Protein AF-A0A6M1KW86-F1 (afdb_monomer_lite)

Foldseek 3Di:
DDDPPPPPDDDPVNDDDDDDPDAWFKKFKADPVRDTFWIWTADPQAKIWIGGPPDDDTDIDRHPVVVQCCCCPPVVIHMDRDDDDDDPPPDPDD

Structure (mmCIF, N/CA/C/O backbone):
data_AF-A0A6M1KW86-F1
#
_entry.id   AF-A0A6M1KW86-F1
#
loop_
_atom_site.group_PDB
_atom_site.id
_atom_site.type_symbol
_atom_site.label_atom_id
_atom_site.label_alt_id
_atom_site.label_comp_id
_atom_site.label_asym_id
_atom_site.label_entity_id
_atom_site.label_seq_id
_atom_site.pdbx_PDB_ins_code
_atom_site.Cartn_x
_atom_site.Cartn_y
_atom_site.Cartn_z
_atom_site.occupancy
_atom_site.B_iso_or_equiv
_atom_site.auth_seq_id
_atom_site.auth_comp_id
_atom_site.auth_asym_id
_atom_site.auth_atom_id
_atom_site.pdbx_PDB_model_num
ATOM 1 N N . MET A 1 1 ? 32.203 25.193 22.356 1.00 38.38 1 MET A N 1
ATOM 2 C CA . MET A 1 1 ? 31.691 23.817 22.508 1.00 38.38 1 MET A CA 1
ATOM 3 C C . MET A 1 1 ? 30.370 23.753 21.762 1.00 38.38 1 MET A C 1
ATOM 5 O O . MET A 1 1 ? 29.355 24.146 22.319 1.00 38.38 1 MET A O 1
ATOM 9 N N . SER A 1 2 ? 30.408 23.414 20.471 1.00 48.41 2 SER A N 1
ATOM 10 C CA . SER A 1 2 ? 29.192 23.228 19.671 1.00 48.41 2 SER A CA 1
ATOM 11 C C . SER A 1 2 ? 28.637 21.854 19.999 1.00 48.41 2 SER A C 1
ATOM 13 O O . SER A 1 2 ? 29.313 20.857 19.768 1.00 48.41 2 SER A O 1
ATOM 15 N N . GLY A 1 3 ? 27.451 21.816 20.601 1.00 48.12 3 GLY A N 1
ATOM 16 C CA . GLY A 1 3 ? 26.719 20.577 20.802 1.00 48.12 3 GLY A CA 1
ATOM 17 C C . GLY A 1 3 ? 26.286 20.044 19.446 1.00 48.12 3 GLY A C 1
ATOM 18 O O . GLY A 1 3 ? 25.307 20.521 18.879 1.00 48.12 3 GLY A O 1
ATOM 19 N N . GLU A 1 4 ? 27.020 19.067 18.927 1.00 52.53 4 GLU A N 1
ATOM 20 C CA . GLU A 1 4 ? 26.468 18.103 17.986 1.00 52.53 4 GLU A CA 1
ATOM 21 C C . GLU A 1 4 ? 25.345 17.376 18.734 1.00 52.53 4 GLU A C 1
ATOM 23 O O . GLU A 1 4 ? 25.573 16.416 19.468 1.00 52.53 4 GLU A O 1
ATOM 28 N N . GLN A 1 5 ? 24.117 17.890 18.625 1.00 54.22 5 GLN A N 1
ATOM 29 C CA . GLN A 1 5 ? 22.931 17.098 18.915 1.00 54.22 5 GLN A CA 1
ATOM 30 C C . GLN A 1 5 ? 22.895 16.006 17.853 1.00 54.22 5 GLN A C 1
ATOM 32 O O . GLN A 1 5 ? 22.360 16.194 16.763 1.00 54.22 5 GLN A O 1
ATOM 37 N N . GLY A 1 6 ? 23.555 14.888 18.156 1.00 50.09 6 GLY A N 1
ATOM 38 C CA . GLY A 1 6 ? 23.436 13.671 17.381 1.00 50.09 6 GLY A CA 1
ATOM 39 C C . GLY A 1 6 ? 21.955 13.355 17.252 1.00 50.09 6 GLY A C 1
ATOM 40 O O . GLY A 1 6 ? 21.278 13.117 18.252 1.00 50.09 6 GLY A O 1
AT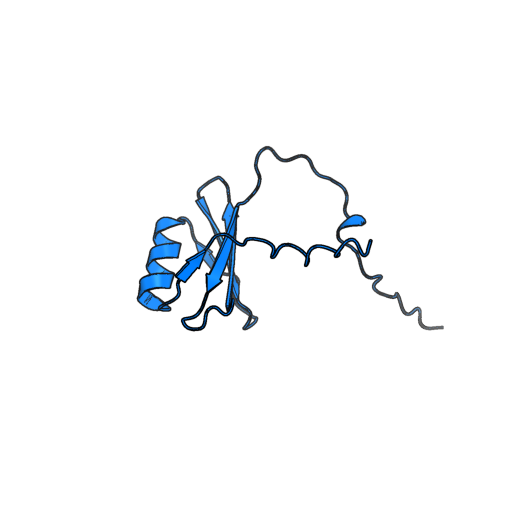OM 41 N N . MET A 1 7 ? 21.444 13.405 16.025 1.00 61.38 7 MET A N 1
ATOM 42 C CA . MET A 1 7 ? 20.184 12.765 15.680 1.00 61.38 7 MET A CA 1
ATOM 43 C C . MET A 1 7 ? 20.404 11.274 15.936 1.00 61.38 7 MET A C 1
ATOM 45 O O . MET A 1 7 ? 20.956 10.577 15.088 1.00 61.38 7 MET A O 1
ATOM 49 N N . GLY A 1 8 ? 20.096 10.815 17.151 1.00 63.00 8 GLY A N 1
ATOM 50 C CA . GLY A 1 8 ? 20.128 9.396 17.478 1.00 63.00 8 GLY A CA 1
ATOM 51 C C . GLY A 1 8 ? 19.262 8.653 16.466 1.00 63.00 8 GLY A C 1
ATOM 52 O O . GLY A 1 8 ? 18.152 9.100 16.174 1.00 63.00 8 GLY A O 1
ATOM 53 N N . SER A 1 9 ? 19.796 7.574 15.887 1.00 76.19 9 SER A N 1
ATOM 54 C CA . SER A 1 9 ? 18.999 6.646 15.081 1.00 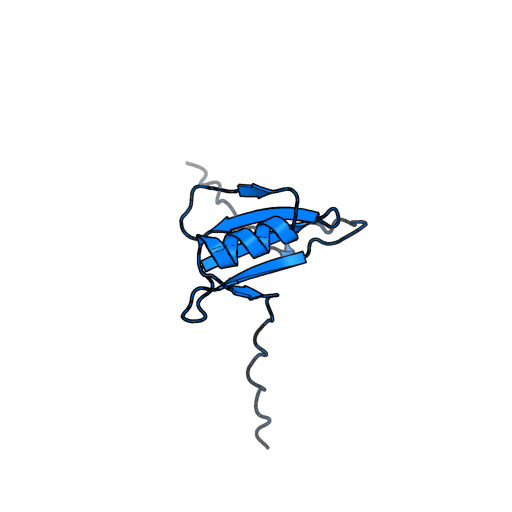76.19 9 SER A CA 1
ATOM 55 C C . SER A 1 9 ? 17.837 6.183 15.953 1.00 76.19 9 SER A C 1
ATOM 57 O O . SER A 1 9 ? 18.075 5.655 17.036 1.00 76.19 9 SER A O 1
ATOM 59 N N . VAL A 1 10 ? 16.605 6.462 15.533 1.00 78.56 10 VAL A N 1
ATOM 60 C CA . VAL A 1 10 ? 15.409 5.908 16.171 1.00 78.56 10 VAL A CA 1
ATOM 61 C C . VAL A 1 10 ? 15.149 4.579 15.485 1.00 78.56 10 VAL A C 1
ATOM 63 O O . VAL A 1 10 ? 14.848 4.559 14.289 1.00 78.56 10 VAL A O 1
ATOM 66 N N . GLU A 1 11 ? 15.286 3.479 16.218 1.00 86.75 11 GLU A N 1
ATOM 67 C CA . GLU A 1 11 ? 14.945 2.161 15.701 1.00 86.75 11 GLU A CA 1
ATOM 68 C C . GLU A 1 11 ? 13.433 1.929 15.818 1.00 86.75 11 GLU A C 1
ATOM 70 O O . GLU A 1 11 ? 12.757 2.487 16.682 1.00 86.75 11 GLU A O 1
ATOM 75 N N . MET A 1 12 ? 12.874 1.060 14.969 1.00 81.31 12 MET A N 1
ATOM 76 C CA . MET A 1 12 ? 11.441 0.717 15.042 1.00 81.31 12 MET A CA 1
ATOM 77 C C . MET A 1 12 ? 11.049 0.140 16.411 1.00 81.31 12 MET A C 1
ATOM 79 O O . MET A 1 12 ? 9.915 0.318 16.841 1.00 81.31 12 MET A O 1
ATOM 83 N N . ALA A 1 13 ? 11.987 -0.528 17.090 1.00 87.38 13 ALA A N 1
ATOM 84 C CA . ALA A 1 13 ? 11.792 -1.087 18.425 1.00 87.38 13 ALA A CA 1
ATOM 85 C C . ALA A 1 13 ? 11.709 -0.021 19.534 1.00 87.38 13 ALA A C 1
ATOM 87 O O . ALA A 1 13 ? 11.230 -0.325 20.622 1.00 87.38 13 ALA A O 1
ATOM 88 N N . ASP A 1 14 ? 12.154 1.209 19.262 1.00 89.75 14 ASP A N 1
ATOM 89 C CA . ASP A 1 14 ? 12.132 2.312 20.228 1.00 89.75 14 ASP A CA 1
ATOM 90 C C . ASP A 1 14 ? 10.807 3.092 20.194 1.00 89.75 14 ASP A C 1
ATOM 92 O O . ASP A 1 14 ? 10.564 3.963 21.033 1.00 89.75 14 ASP A O 1
ATOM 96 N N . LEU A 1 15 ? 9.946 2.816 19.208 1.00 88.44 15 LEU A N 1
ATOM 97 C CA . LEU A 1 15 ? 8.656 3.479 19.066 1.00 88.44 15 LEU A CA 1
ATOM 98 C C . LEU A 1 15 ? 7.626 2.871 20.032 1.00 88.44 15 LEU A C 1
ATOM 100 O O . LEU A 1 15 ? 7.567 1.650 20.178 1.00 88.44 15 LEU A O 1
ATOM 104 N N . PRO A 1 16 ? 6.777 3.694 20.674 1.00 88.12 16 PRO A N 1
ATOM 105 C CA . PRO A 1 16 ? 5.718 3.188 21.534 1.00 88.12 16 PRO A CA 1
ATOM 106 C C . PRO A 1 16 ? 4.674 2.419 20.720 1.00 88.12 16 PRO A C 1
ATOM 108 O O . PRO A 1 16 ? 4.302 2.820 19.614 1.00 88.12 16 PRO A O 1
ATOM 111 N N . GLU A 1 17 ? 4.157 1.342 21.301 1.00 91.06 17 GLU A N 1
ATOM 112 C CA . GLU A 1 17 ? 3.043 0.598 20.721 1.00 91.06 17 GLU A CA 1
ATOM 113 C C . GLU A 1 17 ? 1.737 1.392 20.867 1.00 91.06 17 GLU A C 1
ATOM 115 O O . GLU A 1 17 ? 1.450 1.969 21.918 1.00 91.06 17 GLU A O 1
ATOM 120 N N . ILE A 1 18 ? 0.945 1.429 19.793 1.00 91.25 18 ILE A N 1
ATOM 121 C CA . ILE A 1 18 ? -0.361 2.092 19.744 1.00 91.25 18 ILE A CA 1
ATOM 122 C C . ILE A 1 18 ? -1.388 1.059 19.287 1.00 91.25 18 ILE A C 1
ATOM 124 O O . ILE A 1 18 ? -1.217 0.431 18.241 1.00 91.25 18 ILE A O 1
ATOM 128 N N . GLU A 1 19 ? -2.452 0.889 20.071 1.00 91.94 19 GLU A N 1
ATOM 129 C CA . GLU A 1 19 ? -3.581 0.033 19.710 1.00 91.94 19 GLU A CA 1
ATOM 130 C C . GLU A 1 19 ? -4.382 0.667 18.565 1.00 91.94 19 GLU A C 1
ATOM 132 O O . GLU A 1 19 ? -4.665 1.867 18.576 1.00 91.94 19 GLU A O 1
ATOM 137 N N . VAL A 1 20 ? -4.727 -0.139 17.562 1.00 86.44 20 VAL A N 1
ATOM 138 C CA . VAL A 1 20 ? -5.496 0.288 16.390 1.00 86.44 20 VAL A CA 1
ATOM 139 C C . VAL A 1 20 ? -6.597 -0.723 16.101 1.00 86.44 20 VAL A C 1
ATOM 141 O O . VAL A 1 20 ? -6.382 -1.929 16.214 1.00 86.44 20 VAL A O 1
ATOM 144 N N . ASP A 1 21 ? -7.754 -0.238 15.656 1.00 89.19 21 ASP A N 1
ATOM 145 C CA . ASP A 1 21 ? -8.902 -1.093 15.319 1.00 89.19 21 ASP A CA 1
ATOM 146 C C . ASP A 1 21 ? -8.659 -1.945 14.064 1.00 89.19 21 ASP A C 1
ATOM 148 O O . ASP A 1 21 ? -9.366 -2.915 13.790 1.00 89.19 21 ASP A O 1
ATOM 152 N N . SER A 1 22 ? -7.677 -1.556 13.250 1.00 86.75 22 SER A N 1
ATOM 153 C CA . SER A 1 22 ? -7.400 -2.172 11.959 1.00 86.75 22 SER A CA 1
ATOM 154 C C . SER A 1 22 ? -5.996 -1.825 11.462 1.00 86.75 22 SER A C 1
ATOM 156 O O . SER A 1 22 ? -5.425 -0.786 11.798 1.00 86.75 22 SER A O 1
ATOM 158 N N . LYS A 1 23 ? -5.417 -2.724 10.660 1.00 88.62 23 LYS A N 1
ATOM 159 C CA . LYS A 1 23 ? -4.071 -2.576 10.104 1.00 88.62 23 LYS A CA 1
ATOM 160 C C . LYS A 1 23 ? -4.152 -2.345 8.592 1.00 88.62 23 LYS A C 1
ATOM 162 O O . LYS A 1 23 ? -4.860 -3.098 7.925 1.00 88.62 23 LYS A O 1
ATOM 167 N N . PRO A 1 24 ? -3.399 -1.380 8.039 1.00 89.38 24 PRO A N 1
ATOM 168 C CA . PRO A 1 24 ? -3.272 -1.232 6.597 1.00 89.38 24 PRO A CA 1
ATOM 169 C C . PRO A 1 24 ? -2.618 -2.451 5.936 1.00 89.38 24 PRO A C 1
ATOM 171 O O . PRO A 1 24 ? -1.674 -3.040 6.475 1.00 89.38 24 PRO A O 1
ATOM 174 N N . ASP A 1 25 ? -3.066 -2.771 4.727 1.00 89.81 25 ASP A N 1
ATOM 175 C CA . ASP A 1 25 ? -2.419 -3.747 3.860 1.00 89.81 25 ASP A CA 1
ATOM 176 C C . ASP A 1 25 ? -1.256 -3.105 3.099 1.00 89.81 25 ASP A C 1
ATOM 178 O O . ASP A 1 25 ? -1.293 -1.937 2.709 1.00 89.81 25 ASP A O 1
ATOM 182 N N . LEU A 1 26 ? -0.210 -3.892 2.853 1.00 89.81 26 LEU A N 1
ATOM 183 C CA . LEU A 1 26 ? 0.948 -3.462 2.079 1.00 89.81 26 LEU A CA 1
ATOM 184 C C . LEU A 1 26 ? 0.955 -4.175 0.728 1.00 89.81 26 LEU A C 1
ATOM 186 O O . LEU A 1 26 ? 0.836 -5.398 0.667 1.00 89.81 26 LEU A O 1
ATOM 190 N N . LEU A 1 27 ? 1.129 -3.416 -0.349 1.00 88.19 27 LEU A N 1
ATOM 191 C CA . LEU A 1 27 ? 1.278 -3.922 -1.712 1.00 88.19 27 LEU A CA 1
ATOM 192 C C . LEU A 1 27 ? 2.611 -3.476 -2.303 1.00 88.19 27 LEU A C 1
ATOM 194 O O . LEU A 1 27 ? 3.121 -2.400 -1.987 1.00 88.19 27 LEU A O 1
ATOM 198 N N . VAL A 1 28 ? 3.156 -4.298 -3.193 1.00 87.44 28 VAL A N 1
ATOM 199 C CA . VAL A 1 28 ? 4.383 -4.023 -3.942 1.00 87.44 28 VAL A CA 1
ATOM 200 C C . VAL A 1 28 ? 4.044 -3.877 -5.416 1.00 87.44 28 VAL A C 1
ATOM 202 O O . VAL A 1 28 ? 3.317 -4.697 -5.975 1.00 87.44 28 VAL A O 1
ATOM 205 N N . LEU A 1 29 ? 4.610 -2.844 -6.038 1.00 84.50 29 LEU A N 1
ATOM 206 C CA . LEU A 1 29 ? 4.616 -2.683 -7.486 1.00 84.50 29 LEU A CA 1
ATOM 207 C C . LEU A 1 29 ? 5.884 -3.316 -8.034 1.00 84.50 29 LEU A C 1
ATOM 209 O O . LEU A 1 29 ? 6.994 -2.960 -7.614 1.00 84.50 29 LEU A O 1
ATOM 213 N N . VAL A 1 30 ? 5.708 -4.196 -9.006 1.00 84.31 30 VAL A N 1
ATOM 214 C CA . VAL A 1 30 ? 6.783 -4.987 -9.590 1.00 84.31 30 VAL A CA 1
ATOM 215 C C . VAL A 1 30 ? 6.888 -4.653 -11.077 1.00 84.31 30 VAL A C 1
ATOM 217 O O . VAL A 1 30 ? 5.884 -4.631 -11.788 1.00 84.31 30 VAL A O 1
ATOM 220 N N . ALA A 1 31 ? 8.097 -4.312 -11.529 1.00 82.38 31 ALA A N 1
ATOM 221 C CA . ALA A 1 31 ? 8.374 -4.122 -12.952 1.00 82.38 31 ALA A CA 1
ATOM 222 C C . ALA A 1 31 ? 8.450 -5.472 -13.683 1.00 82.38 31 ALA A C 1
ATOM 224 O O . ALA A 1 31 ? 8.569 -6.512 -13.048 1.00 82.38 31 ALA A O 1
ATOM 225 N N . GLU A 1 32 ? 8.473 -5.450 -15.018 1.00 80.69 32 GLU A N 1
ATOM 226 C CA . GLU A 1 32 ? 8.508 -6.651 -15.880 1.00 80.69 32 GLU A CA 1
ATOM 227 C C . GLU A 1 32 ? 9.658 -7.640 -15.575 1.00 80.69 32 GLU A C 1
ATOM 229 O O . GLU A 1 32 ? 9.622 -8.783 -16.016 1.00 80.69 32 GLU A O 1
ATOM 234 N N . ASN A 1 33 ? 10.691 -7.220 -14.839 1.00 81.69 33 ASN A N 1
ATOM 235 C CA . ASN A 1 33 ? 11.843 -8.036 -14.447 1.00 81.69 33 ASN A CA 1
ATOM 236 C C . ASN A 1 33 ? 11.791 -8.533 -12.990 1.00 81.69 33 ASN A C 1
ATOM 238 O O . ASN A 1 33 ? 12.841 -8.795 -12.402 1.00 81.69 33 ASN A O 1
ATOM 242 N N . ASP A 1 34 ? 10.606 -8.578 -12.387 1.00 79.31 34 ASP A N 1
ATOM 243 C CA . ASP A 1 34 ? 10.382 -8.972 -10.992 1.00 79.31 34 ASP A CA 1
ATOM 244 C C . ASP A 1 34 ? 11.070 -8.073 -9.945 1.00 79.31 34 ASP A C 1
ATOM 246 O O . ASP A 1 34 ? 11.198 -8.428 -8.770 1.00 79.31 34 ASP A O 1
ATOM 250 N N . VAL A 1 35 ? 11.493 -6.862 -10.331 1.00 82.44 35 VAL A N 1
ATOM 251 C CA . VAL A 1 35 ? 12.133 -5.913 -9.410 1.00 82.44 35 VAL A CA 1
ATOM 252 C C . VAL A 1 35 ? 11.091 -4.981 -8.781 1.00 82.44 35 VAL A C 1
ATOM 254 O O . VAL A 1 35 ? 10.381 -4.276 -9.505 1.00 82.44 35 VAL A O 1
ATOM 257 N N . PRO A 1 36 ? 11.033 -4.871 -7.436 1.00 84.94 36 PRO A N 1
ATOM 258 C CA . PRO A 1 36 ? 10.186 -3.893 -6.759 1.00 84.94 36 PRO A CA 1
ATOM 259 C C . PRO A 1 36 ? 10.564 -2.447 -7.108 1.00 84.94 36 PRO A C 1
ATOM 261 O O . PRO A 1 36 ? 11.683 -1.986 -6.827 1.00 84.94 36 PRO A O 1
ATOM 264 N N . ILE A 1 37 ? 9.608 -1.700 -7.660 1.00 84.56 37 ILE A N 1
ATOM 265 C CA . ILE A 1 37 ? 9.773 -0.294 -8.073 1.00 84.56 37 ILE A CA 1
ATOM 266 C C . ILE A 1 37 ? 8.978 0.699 -7.211 1.00 84.56 37 ILE A C 1
ATOM 268 O O . ILE A 1 37 ? 9.198 1.913 -7.293 1.00 84.56 37 ILE A O 1
ATOM 272 N N . GLY A 1 38 ? 8.083 0.199 -6.363 1.00 85.50 38 GLY A N 1
ATOM 273 C CA . GLY A 1 38 ? 7.284 1.005 -5.450 1.00 85.50 38 GLY A CA 1
ATOM 274 C C . GLY A 1 38 ? 6.460 0.157 -4.491 1.00 85.50 38 GLY A C 1
ATOM 275 O O . GLY A 1 38 ? 6.410 -1.066 -4.611 1.00 85.50 38 GLY A O 1
ATOM 276 N N . TRP A 1 39 ? 5.805 0.836 -3.559 1.00 88.25 39 TRP A N 1
ATOM 277 C CA . TRP A 1 39 ? 4.955 0.257 -2.526 1.00 88.25 39 TRP A CA 1
ATOM 278 C C . TRP A 1 39 ? 3.654 1.045 -2.427 1.00 88.25 39 TRP A C 1
ATOM 280 O O . TRP A 1 39 ? 3.655 2.251 -2.678 1.00 88.25 39 TRP A O 1
ATOM 290 N N . ALA A 1 40 ? 2.569 0.401 -2.010 1.00 88.50 40 ALA A N 1
ATOM 291 C CA . ALA A 1 40 ? 1.392 1.115 -1.540 1.00 88.50 40 ALA A CA 1
ATOM 292 C C . ALA A 1 40 ? 0.888 0.600 -0.203 1.00 88.50 40 ALA A C 1
ATOM 294 O O . ALA A 1 40 ? 0.862 -0.604 0.039 1.00 88.50 40 ALA A O 1
ATOM 295 N N . ILE A 1 41 ? 0.467 1.547 0.628 1.00 89.44 41 ILE A N 1
ATOM 296 C CA . ILE A 1 41 ? -0.221 1.312 1.892 1.00 89.44 41 ILE A CA 1
ATOM 297 C C . ILE A 1 41 ? -1.707 1.482 1.608 1.00 89.44 41 ILE A C 1
ATOM 299 O O . ILE A 1 41 ? -2.115 2.574 1.221 1.00 89.44 41 ILE A O 1
ATOM 303 N N . VAL A 1 42 ? -2.487 0.420 1.765 1.00 88.56 42 VAL A N 1
ATOM 304 C CA . VAL A 1 42 ? -3.934 0.404 1.537 1.00 88.56 42 VAL A CA 1
ATOM 305 C C . VAL A 1 42 ? -4.619 0.410 2.893 1.00 88.56 42 VAL A C 1
ATOM 307 O O . VAL A 1 42 ? -4.423 -0.498 3.699 1.00 88.56 42 VAL A O 1
ATOM 310 N N . LEU A 1 43 ? -5.385 1.457 3.158 1.00 89.38 43 LEU A N 1
ATOM 311 C CA . LEU A 1 43 ? -6.155 1.601 4.378 1.00 89.38 43 LEU A CA 1
ATOM 312 C C . LEU A 1 43 ? -7.384 0.675 4.352 1.00 89.38 43 LEU A C 1
ATOM 314 O O . LEU A 1 43 ? -7.859 0.310 3.272 1.00 89.38 43 LEU A O 1
ATOM 318 N N . PRO A 1 44 ? -7.915 0.300 5.524 1.00 86.38 44 PRO A N 1
ATOM 319 C CA . PRO A 1 44 ? -9.106 -0.543 5.648 1.00 86.38 44 PRO A CA 1
ATOM 320 C C . PRO A 1 44 ? -10.322 -0.025 4.870 1.00 86.38 44 PRO A C 1
ATOM 322 O O . PRO A 1 44 ? -11.118 -0.817 4.370 1.00 86.38 44 PRO A O 1
ATOM 325 N N . GLU A 1 45 ? -10.451 1.295 4.721 1.00 84.38 45 GLU A N 1
ATOM 326 C CA . GLU A 1 45 ? -11.538 1.938 3.978 1.00 84.38 45 GLU A CA 1
ATOM 327 C C . GLU A 1 45 ? -11.358 1.846 2.449 1.00 84.38 45 GLU A C 1
ATOM 329 O O . GLU A 1 45 ? -12.279 2.154 1.694 1.00 84.38 45 GLU A O 1
ATOM 334 N N . GLY A 1 46 ? -10.189 1.391 1.982 1.00 82.62 46 GLY A N 1
ATOM 335 C CA . GLY A 1 46 ? -9.849 1.203 0.568 1.00 82.62 46 GLY A CA 1
ATOM 336 C C . GLY A 1 46 ? -9.046 2.346 -0.063 1.00 82.62 46 GLY A C 1
ATOM 337 O O . GLY A 1 46 ? -8.567 2.192 -1.194 1.00 82.62 46 GLY A O 1
ATOM 338 N N . ASP A 1 47 ? -8.865 3.450 0.664 1.00 86.38 47 ASP A N 1
ATOM 339 C CA . ASP A 1 47 ? -7.939 4.530 0.319 1.00 86.38 47 ASP A CA 1
ATOM 340 C C . ASP A 1 47 ? -6.490 4.027 0.367 1.00 86.38 47 ASP A C 1
ATOM 342 O O . ASP A 1 47 ? -6.168 3.074 1.075 1.00 86.38 47 ASP A O 1
ATOM 346 N N . PHE A 1 48 ? -5.582 4.643 -0.387 1.00 86.75 48 PHE A N 1
ATOM 347 C CA . PHE A 1 48 ? -4.189 4.208 -0.406 1.00 86.75 48 PHE A CA 1
ATOM 348 C C . PHE A 1 48 ? -3.193 5.342 -0.617 1.00 86.75 48 PHE A C 1
ATOM 350 O O . PHE A 1 48 ? -3.486 6.376 -1.220 1.00 86.75 48 PHE A O 1
ATOM 357 N N . TRP A 1 49 ? -1.960 5.076 -0.193 1.00 85.88 49 TRP A N 1
ATOM 358 C CA . TRP A 1 49 ? -0.799 5.929 -0.401 1.00 85.88 49 TRP A CA 1
ATOM 359 C C . TRP A 1 49 ? 0.280 5.187 -1.183 1.00 85.88 49 TRP A C 1
ATOM 361 O O . TRP A 1 49 ? 0.742 4.134 -0.752 1.00 85.88 49 TRP A O 1
ATOM 371 N N . LEU A 1 50 ? 0.705 5.743 -2.319 1.00 83.50 50 LEU A N 1
ATOM 372 C CA . LEU A 1 50 ? 1.753 5.188 -3.177 1.00 83.50 50 LEU A CA 1
ATOM 373 C C . LEU A 1 50 ? 3.107 5.851 -2.914 1.00 83.50 50 LEU A C 1
ATOM 375 O O . LEU A 1 50 ? 3.248 7.070 -3.021 1.00 83.50 50 LEU A O 1
ATOM 379 N N . ILE A 1 51 ? 4.118 5.017 -2.677 1.00 81.25 51 ILE A N 1
ATOM 380 C CA . ILE A 1 51 ? 5.504 5.392 -2.402 1.00 81.25 51 ILE A CA 1
ATOM 381 C C . ILE A 1 51 ? 6.401 4.793 -3.495 1.00 81.25 51 ILE A C 1
ATOM 383 O O . ILE A 1 51 ? 6.547 3.575 -3.602 1.00 81.25 51 ILE A O 1
ATOM 387 N N . ARG A 1 52 ? 7.030 5.633 -4.325 1.00 78.19 52 ARG A N 1
ATOM 388 C CA . ARG A 1 52 ? 7.969 5.197 -5.381 1.00 78.19 52 ARG A CA 1
ATOM 389 C C . ARG A 1 52 ? 9.412 5.569 -5.043 1.00 78.19 52 ARG A C 1
ATOM 391 O O . ARG A 1 52 ? 9.661 6.584 -4.401 1.00 78.19 52 ARG A O 1
ATOM 398 N N . LYS A 1 53 ? 10.370 4.772 -5.539 1.00 69.12 53 LYS A N 1
ATOM 399 C CA . LYS A 1 53 ? 11.818 4.985 -5.323 1.00 69.12 53 LYS A CA 1
ATOM 400 C C . LYS A 1 53 ? 12.349 6.300 -5.914 1.00 69.12 53 LYS A C 1
ATOM 402 O O . LYS A 1 53 ? 13.284 6.867 -5.359 1.00 69.12 53 LYS A O 1
ATOM 407 N N . SER A 1 54 ? 11.776 6.799 -7.016 1.00 65.06 54 SER A N 1
ATOM 408 C CA . SER A 1 54 ? 12.124 8.127 -7.540 1.00 65.06 54 SER A CA 1
ATOM 409 C C . SER A 1 54 ? 11.394 9.190 -6.716 1.00 65.06 54 SER A C 1
ATOM 411 O O . SER A 1 54 ? 10.230 9.514 -6.954 1.00 65.06 54 SER A O 1
ATOM 413 N N . THR A 1 55 ? 12.082 9.660 -5.688 1.00 59.50 55 THR A N 1
ATOM 414 C CA . THR A 1 55 ? 11.626 10.591 -4.661 1.00 59.50 55 THR A CA 1
ATOM 415 C C . THR A 1 55 ? 11.058 11.890 -5.244 1.00 59.50 55 THR A C 1
ATOM 417 O O . THR A 1 55 ? 11.776 12.641 -5.902 1.00 59.50 55 THR A O 1
ATOM 420 N N . ARG A 1 56 ? 9.759 12.141 -4.988 1.00 53.38 56 ARG A N 1
ATOM 421 C CA . ARG A 1 56 ? 9.106 13.464 -4.771 1.00 53.38 56 ARG A CA 1
ATOM 422 C C . ARG A 1 56 ? 7.575 13.411 -4.757 1.00 53.38 56 ARG A C 1
ATOM 424 O O . ARG A 1 56 ? 6.956 14.406 -4.401 1.00 53.38 56 ARG A O 1
ATOM 431 N N . SER A 1 57 ? 6.960 12.298 -5.140 1.00 59.12 57 SER A N 1
ATOM 432 C CA . SER A 1 57 ? 5.502 12.177 -5.212 1.00 59.12 57 SER A CA 1
ATOM 433 C C . SER A 1 57 ? 5.006 11.055 -4.309 1.00 59.12 57 SER A C 1
ATOM 435 O O . SER A 1 57 ? 5.228 9.876 -4.573 1.00 59.12 57 SER A O 1
ATOM 437 N N . LEU A 1 58 ? 4.332 11.457 -3.235 1.00 64.94 58 LEU A N 1
ATOM 438 C CA . LEU A 1 58 ? 3.398 10.619 -2.502 1.00 64.94 58 LEU A CA 1
ATOM 439 C C . LEU A 1 58 ? 2.032 10.835 -3.165 1.00 64.94 58 LEU A C 1
ATOM 441 O O . LEU A 1 58 ? 1.557 11.970 -3.220 1.00 64.94 58 LEU A O 1
ATOM 445 N N . ALA A 1 59 ? 1.439 9.785 -3.729 1.00 74.19 59 ALA A N 1
ATOM 446 C CA . ALA A 1 59 ? 0.134 9.885 -4.382 1.00 74.1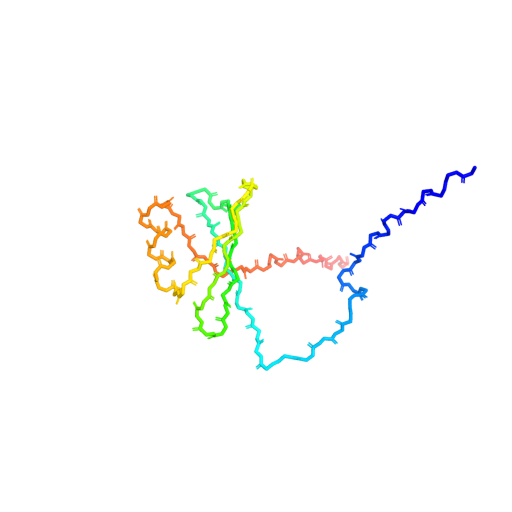9 59 ALA A CA 1
ATOM 447 C C . ALA A 1 59 ? -0.934 9.206 -3.525 1.00 74.19 59 ALA A C 1
ATOM 449 O O . ALA A 1 59 ? -0.750 8.062 -3.113 1.00 74.19 59 ALA A O 1
ATOM 450 N N . HIS A 1 60 ? -2.031 9.919 -3.279 1.00 81.44 60 HIS A N 1
ATOM 451 C CA . HIS A 1 60 ? -3.232 9.384 -2.648 1.00 81.44 60 HIS A CA 1
ATOM 452 C C . HIS A 1 60 ? -4.227 8.941 -3.721 1.00 81.44 60 HIS A C 1
ATOM 454 O O . HIS A 1 60 ? -4.381 9.620 -4.740 1.00 81.44 60 HIS A O 1
ATOM 460 N N . GLY A 1 61 ? -4.946 7.853 -3.479 1.00 80.00 61 GLY A N 1
ATOM 461 C CA . GLY A 1 61 ? -6.133 7.518 -4.255 1.00 80.00 61 GLY A CA 1
ATOM 462 C C . GLY A 1 61 ? -7.157 6.786 -3.406 1.00 80.00 61 GLY A C 1
ATOM 463 O O . GLY A 1 61 ? -6.828 6.250 -2.356 1.00 80.00 61 GLY A O 1
ATOM 464 N N . SER A 1 62 ? -8.404 6.782 -3.868 1.00 82.50 62 SER A N 1
ATOM 465 C CA . SER A 1 62 ? -9.557 6.372 -3.058 1.00 82.50 62 SER A CA 1
ATOM 466 C C . SER A 1 62 ? -10.075 4.960 -3.335 1.00 82.50 62 SER A C 1
ATOM 468 O O . SER A 1 62 ? -11.181 4.595 -2.945 1.00 82.50 62 SER A O 1
ATOM 470 N N . SER A 1 63 ? -9.344 4.175 -4.130 1.00 81.44 63 SER A N 1
ATOM 471 C CA . SER A 1 63 ? -9.793 2.834 -4.500 1.00 81.44 63 SER A CA 1
ATOM 472 C C . SER A 1 63 ? -8.652 1.938 -4.952 1.00 81.44 63 SER A C 1
ATOM 474 O O . SER A 1 63 ? -7.968 2.223 -5.941 1.00 81.44 63 SER A O 1
ATOM 476 N N . LEU A 1 64 ? -8.535 0.786 -4.292 1.00 77.75 64 LEU A N 1
ATOM 477 C CA . LEU A 1 64 ? -7.640 -0.296 -4.691 1.00 77.75 64 LEU A CA 1
ATOM 478 C C . LEU A 1 64 ? -7.918 -0.808 -6.116 1.00 77.75 64 LEU A C 1
ATOM 480 O O . LEU A 1 64 ? -6.982 -1.135 -6.839 1.00 77.75 64 LEU A O 1
ATOM 484 N N . ALA A 1 65 ? -9.179 -0.849 -6.556 1.00 81.19 65 ALA A N 1
ATOM 485 C CA . ALA A 1 65 ? -9.523 -1.304 -7.907 1.00 81.19 65 ALA A CA 1
ATOM 486 C C . ALA A 1 65 ? -9.022 -0.329 -8.985 1.00 81.19 65 ALA A C 1
ATOM 488 O O . ALA A 1 65 ? -8.468 -0.739 -10.008 1.00 81.19 65 ALA A O 1
ATOM 489 N N . THR A 1 66 ? -9.169 0.975 -8.737 1.00 78.00 66 THR A N 1
ATOM 490 C CA . THR A 1 66 ? -8.607 2.018 -9.607 1.00 78.00 66 THR A CA 1
ATOM 491 C C . THR A 1 66 ? -7.084 1.934 -9.634 1.00 78.00 66 THR A C 1
ATOM 493 O O . THR A 1 66 ? -6.473 2.083 -10.692 1.00 78.00 66 THR A O 1
ATOM 496 N N . LEU A 1 67 ? -6.473 1.648 -8.485 1.00 76.75 67 LEU A N 1
ATOM 497 C CA . LEU A 1 67 ? -5.031 1.536 -8.343 1.00 76.75 67 LEU A CA 1
ATOM 498 C C . LEU A 1 67 ? -4.436 0.397 -9.169 1.00 76.75 67 LEU A C 1
ATOM 500 O O . LEU A 1 67 ? -3.541 0.623 -9.985 1.00 76.75 67 LEU A O 1
ATOM 504 N N . THR A 1 68 ? -4.950 -0.818 -8.977 1.00 79.50 68 THR A N 1
ATOM 505 C CA . THR A 1 68 ? -4.460 -2.009 -9.678 1.00 79.50 68 THR A CA 1
ATOM 506 C C . THR A 1 68 ? -4.668 -1.883 -11.185 1.00 79.50 68 THR A C 1
ATOM 508 O O . THR A 1 68 ? -3.763 -2.195 -11.956 1.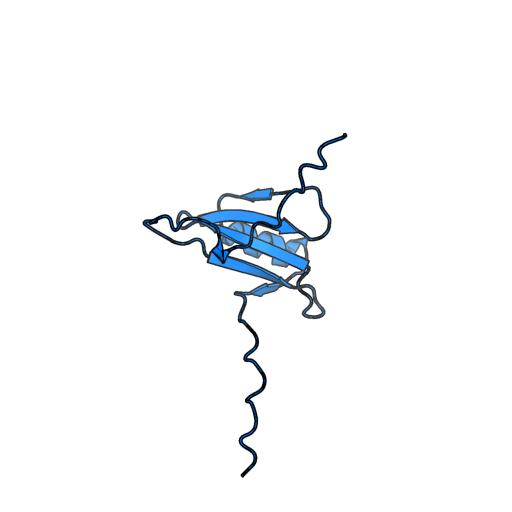00 79.50 68 THR A O 1
ATOM 511 N N . THR A 1 69 ? -5.804 -1.320 -11.610 1.00 81.19 69 THR A N 1
ATOM 512 C CA . THR A 1 69 ? -6.094 -1.052 -13.026 1.00 81.19 69 THR A CA 1
ATOM 513 C C . THR A 1 69 ? -5.129 -0.030 -13.624 1.00 81.19 69 THR A C 1
ATOM 515 O O . THR A 1 69 ? -4.589 -0.256 -14.710 1.00 81.19 69 THR A O 1
ATOM 518 N N . PHE A 1 70 ? -4.883 1.089 -12.932 1.00 76.75 70 PHE A N 1
ATOM 519 C CA . PHE A 1 70 ? -3.955 2.124 -13.390 1.00 76.75 70 PHE A CA 1
ATOM 520 C C . PHE A 1 70 ? -2.535 1.567 -13.539 1.00 76.75 70 PHE A C 1
ATOM 522 O O . PHE A 1 70 ? -1.883 1.814 -14.552 1.00 76.75 70 PHE A O 1
ATOM 529 N N . TRP A 1 71 ? -2.057 0.775 -12.581 1.00 77.19 71 TRP A N 1
ATOM 530 C CA . TRP A 1 71 ? -0.713 0.198 -12.643 1.00 77.19 71 TRP A CA 1
ATOM 531 C C . TRP A 1 71 ? -0.543 -0.836 -13.749 1.00 77.19 71 TRP A C 1
ATOM 533 O O . TRP A 1 71 ? 0.422 -0.734 -14.510 1.00 77.19 71 TRP A O 1
ATOM 543 N N . ALA A 1 72 ? -1.497 -1.754 -13.898 1.00 79.69 72 ALA A N 1
ATOM 544 C CA . ALA A 1 72 ? -1.461 -2.738 -14.973 1.00 79.69 72 ALA A CA 1
ATOM 545 C C . ALA A 1 72 ? -1.524 -2.060 -16.353 1.00 79.69 72 ALA A C 1
ATOM 547 O O . ALA A 1 72 ? -0.764 -2.394 -17.259 1.00 79.69 72 ALA A O 1
ATOM 548 N N . THR A 1 73 ? -2.393 -1.058 -16.509 1.00 79.56 73 THR A N 1
ATOM 549 C CA . THR A 1 73 ? -2.687 -0.465 -17.823 1.00 79.56 73 THR A CA 1
ATOM 550 C C . THR A 1 73 ? -1.689 0.621 -18.227 1.00 79.56 73 THR A C 1
ATOM 552 O O . THR A 1 73 ? -1.257 0.670 -19.377 1.00 79.56 73 THR A O 1
ATOM 555 N N . VAL A 1 74 ? -1.332 1.517 -17.302 1.00 74.69 74 VAL A N 1
ATOM 556 C CA . VAL A 1 74 ? -0.526 2.714 -17.601 1.00 74.69 74 VAL A CA 1
ATOM 557 C C . VAL A 1 74 ? 0.953 2.457 -17.370 1.00 74.69 74 VAL A C 1
ATOM 559 O O . VAL A 1 74 ? 1.781 2.872 -18.178 1.00 74.69 74 VAL A O 1
ATOM 562 N N . LEU A 1 75 ? 1.295 1.780 -16.273 1.00 72.00 75 LEU A N 1
ATOM 563 C CA . LEU A 1 75 ? 2.690 1.529 -15.911 1.00 72.00 75 LEU A CA 1
ATOM 564 C C . LEU A 1 75 ? 3.201 0.170 -16.396 1.00 72.00 75 LEU A C 1
ATOM 566 O O . LEU A 1 75 ? 4.403 -0.059 -16.300 1.00 72.00 75 LEU A O 1
ATOM 570 N N . ARG A 1 76 ? 2.322 -0.701 -16.919 1.00 79.44 76 ARG A N 1
ATOM 571 C CA . ARG A 1 76 ? 2.644 -2.087 -17.310 1.00 79.44 76 ARG A CA 1
ATOM 572 C C . ARG A 1 76 ? 3.368 -2.843 -16.194 1.00 79.44 76 ARG A C 1
ATOM 574 O O . ARG A 1 76 ? 4.398 -3.468 -16.411 1.00 79.44 76 ARG A O 1
ATOM 581 N N . CYS A 1 77 ? 2.862 -2.693 -14.976 1.00 80.81 77 CYS A N 1
ATOM 582 C CA . CYS A 1 77 ? 3.439 -3.294 -13.781 1.00 80.81 77 CYS A CA 1
ATOM 583 C C . CYS A 1 77 ? 2.437 -4.239 -13.130 1.00 80.81 77 CYS A C 1
ATOM 585 O O . CYS A 1 77 ? 1.236 -3.955 -13.111 1.00 80.81 77 CYS A O 1
ATOM 587 N N . ASP A 1 78 ? 2.963 -5.298 -12.524 1.00 83.88 78 ASP A N 1
ATOM 588 C CA . ASP A 1 78 ? 2.184 -6.215 -11.705 1.00 83.88 78 ASP A CA 1
ATOM 589 C C . ASP A 1 78 ? 2.113 -5.739 -10.253 1.00 83.88 78 ASP A C 1
ATOM 591 O O . ASP A 1 78 ? 2.932 -4.945 -9.768 1.00 83.88 78 ASP A O 1
ATOM 595 N N . VAL A 1 79 ? 1.090 -6.230 -9.554 1.00 83.56 79 VAL A N 1
ATOM 596 C CA . VAL A 1 79 ? 0.764 -5.841 -8.182 1.00 83.56 79 VAL A CA 1
ATOM 597 C C . VAL A 1 79 ? 0.671 -7.084 -7.329 1.00 83.56 79 VAL A C 1
ATOM 599 O O . VAL A 1 79 ? -0.162 -7.956 -7.570 1.00 83.56 79 VAL A O 1
ATOM 602 N N . GLY A 1 80 ? 1.511 -7.145 -6.304 1.00 84.94 80 GLY A N 1
ATOM 603 C CA . GLY A 1 80 ? 1.582 -8.293 -5.415 1.00 84.94 80 GLY A CA 1
ATOM 604 C C . GLY A 1 80 ? 1.479 -7.902 -3.953 1.00 84.94 80 GLY A C 1
ATOM 605 O O . GLY A 1 80 ? 1.832 -6.791 -3.554 1.00 84.94 80 GLY A O 1
ATOM 606 N N . ARG A 1 81 ? 1.045 -8.857 -3.129 1.00 87.12 81 ARG A N 1
ATOM 607 C CA . ARG A 1 81 ? 1.284 -8.795 -1.685 1.00 87.12 81 ARG A CA 1
ATOM 608 C C . ARG A 1 81 ? 2.742 -9.190 -1.420 1.00 87.12 81 ARG A C 1
ATOM 610 O O . ARG A 1 81 ? 3.177 -10.219 -1.941 1.00 87.12 81 ARG A O 1
ATOM 617 N N . PRO A 1 82 ? 3.504 -8.418 -0.629 1.00 83.94 82 PRO A N 1
ATOM 618 C CA . PRO A 1 82 ? 4.858 -8.791 -0.260 1.00 83.94 82 PRO A CA 1
ATOM 619 C C . PRO A 1 82 ? 4.840 -10.074 0.574 1.00 83.94 82 PRO A C 1
ATOM 621 O O . PRO A 1 82 ? 4.044 -10.218 1.501 1.00 83.94 82 PRO A O 1
ATOM 624 N N . ARG A 1 83 ? 5.772 -10.980 0.282 1.00 85.00 83 ARG A N 1
ATOM 625 C CA . ARG A 1 83 ? 6.133 -12.101 1.152 1.00 85.00 83 ARG A CA 1
ATOM 626 C C . ARG A 1 83 ? 7.596 -11.936 1.540 1.00 85.00 83 ARG A C 1
ATOM 628 O O . ARG A 1 83 ? 8.435 -11.684 0.679 1.00 85.00 83 ARG A O 1
ATOM 635 N N . LEU A 1 84 ? 7.900 -12.083 2.827 1.00 79.44 84 LEU A N 1
ATOM 636 C CA . LEU A 1 84 ? 9.287 -12.173 3.272 1.00 79.44 84 LEU A CA 1
ATOM 637 C C . LEU A 1 84 ? 9.883 -13.478 2.746 1.00 79.44 84 LEU A C 1
ATOM 639 O O . LEU A 1 84 ? 9.293 -14.547 2.922 1.00 79.44 84 LEU A O 1
ATOM 643 N N . ALA A 1 85 ? 11.036 -13.380 2.085 1.00 79.62 85 ALA A N 1
ATOM 644 C CA . ALA A 1 85 ? 11.817 -14.560 1.755 1.00 79.62 85 ALA A CA 1
ATOM 645 C C . ALA A 1 85 ? 12.163 -15.281 3.064 1.00 79.62 85 ALA A C 1
ATOM 647 O O . ALA A 1 85 ? 12.617 -14.647 4.020 1.00 79.62 85 ALA A O 1
ATOM 648 N N . GLU A 1 86 ? 11.906 -16.586 3.122 1.00 76.31 86 GLU A N 1
ATOM 649 C CA . GLU A 1 86 ? 12.311 -17.378 4.278 1.00 76.31 86 GLU A CA 1
ATOM 650 C C . GLU A 1 86 ? 13.838 -17.335 4.389 1.00 76.31 86 GLU A C 1
ATOM 652 O O . GLU A 1 86 ? 14.529 -17.445 3.367 1.00 76.31 86 GLU A O 1
ATOM 657 N N . PRO A 1 87 ? 14.389 -17.148 5.601 1.00 68.19 87 PRO A N 1
ATOM 658 C CA . PRO A 1 87 ? 15.822 -17.272 5.782 1.00 68.19 87 PRO A CA 1
ATOM 659 C C . PRO A 1 87 ? 16.248 -18.681 5.344 1.00 68.19 87 PRO A C 1
ATOM 661 O O . PRO A 1 87 ? 15.505 -19.640 5.582 1.00 68.19 87 PRO A O 1
ATOM 664 N N . PRO A 1 88 ? 17.422 -18.834 4.703 1.00 64.50 88 PRO A N 1
ATOM 665 C CA . PRO A 1 88 ? 17.918 -20.152 4.338 1.00 64.50 88 PRO A CA 1
ATOM 666 C C . PRO A 1 88 ? 17.951 -21.014 5.597 1.00 64.50 88 PRO A C 1
ATOM 668 O O . PRO A 1 88 ? 18.504 -20.596 6.618 1.00 64.50 88 PRO A O 1
ATOM 671 N N . SER A 1 89 ? 17.316 -22.187 5.538 1.00 66.44 89 SER A N 1
ATOM 672 C CA . SER A 1 89 ? 17.270 -23.129 6.652 1.00 66.44 89 SER A CA 1
ATOM 673 C C . SER A 1 89 ? 18.701 -23.353 7.130 1.00 66.44 89 SER A C 1
ATOM 675 O O . SER A 1 89 ? 19.539 -23.825 6.360 1.00 66.44 89 SER A O 1
ATOM 677 N N . ALA A 1 90 ? 19.007 -22.958 8.367 1.00 60.06 90 ALA A N 1
ATOM 678 C CA . ALA A 1 90 ? 20.304 -23.234 8.959 1.00 60.06 90 ALA A CA 1
ATOM 679 C C . ALA A 1 90 ? 20.451 -24.758 8.995 1.00 60.06 90 ALA A C 1
ATOM 681 O O . ALA A 1 90 ? 19.785 -25.431 9.780 1.00 60.06 90 ALA A O 1
ATOM 682 N N . GLY A 1 91 ? 21.237 -25.303 8.065 1.00 54.06 91 GLY A N 1
ATOM 683 C CA . GLY A 1 91 ? 21.465 -26.734 7.964 1.00 54.06 91 GLY A CA 1
ATOM 684 C C . GLY A 1 91 ? 21.992 -27.242 9.297 1.00 54.06 91 GLY A C 1
ATOM 685 O O . GLY A 1 91 ? 23.056 -26.813 9.745 1.00 54.06 91 GLY A O 1
ATOM 686 N N . V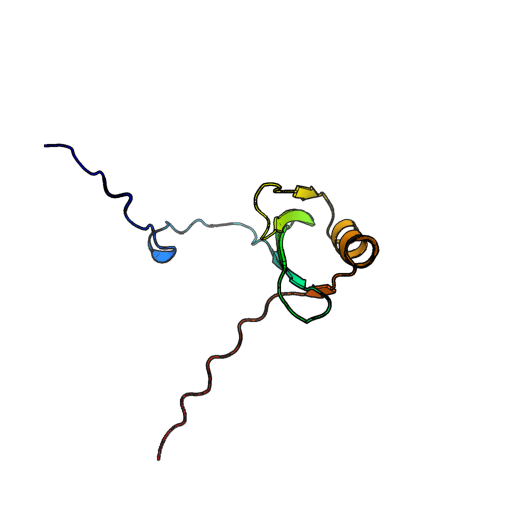AL A 1 92 ? 21.236 -28.137 9.927 1.00 53.44 92 VAL A N 1
ATOM 687 C CA . VAL A 1 92 ? 21.735 -28.973 11.014 1.00 53.44 92 VAL A CA 1
ATOM 688 C C . VAL A 1 92 ? 22.868 -29.793 10.406 1.00 53.44 92 VAL A C 1
ATOM 690 O O . VAL A 1 92 ? 22.641 -30.642 9.547 1.00 53.44 92 VAL A O 1
ATOM 693 N N . ARG A 1 93 ? 24.109 -29.452 10.758 1.00 52.88 93 ARG A N 1
ATOM 694 C CA . ARG A 1 93 ? 25.236 -30.361 10.574 1.00 52.88 93 ARG A CA 1
ATOM 695 C C . ARG A 1 93 ? 25.136 -31.376 11.706 1.00 52.88 93 ARG A C 1
ATOM 697 O O . ARG A 1 93 ? 25.327 -30.987 12.857 1.00 52.88 93 ARG A O 1
ATOM 704 N N . ASP A 1 94 ? 24.777 -32.605 11.351 1.00 57.50 94 ASP A N 1
ATOM 705 C CA . ASP A 1 94 ? 25.011 -33.791 12.182 1.00 57.50 94 ASP A CA 1
ATOM 706 C C . ASP A 1 94 ? 26.514 -33.982 12.455 1.00 57.50 94 ASP A C 1
ATOM 708 O O . ASP A 1 94 ? 27.333 -33.638 11.562 1.00 57.50 94 ASP A O 1
#

Secondary structure (DSSP, 8-state):
-----------GGGSPP---S---EEEEEE-TTS-EEEEEEE-TTS-EEEEESSTT-EEEES-HHHHHHHIIIII--EEE---PPPPP------

Radius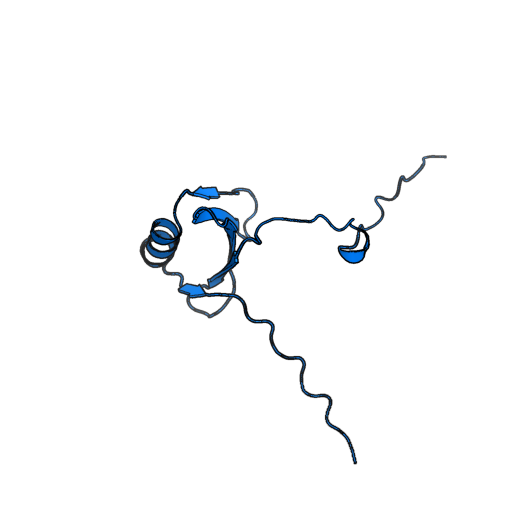 of gyration: 18.73 Å; chains: 1; bounding box: 43×58×40 Å

pLDDT: mean 77.43, std 12.31, range [38.38, 91.94]

Organism: NCBI:txid2499994

Sequence (94 aa):
MSGEQGMGSVEMADLPEIEVDSKPDLLVLVAENDVPIGWAIVLPEGDFWLIRKSTRSLAHGSSLATLTTFWATVLRCDVGRPRLAEPPSAGVRD